Protein AF-A0A4Q5LXC4-F1 (afdb_monomer_lite)

Radius of gyration: 13.6 Å; chains: 1; bounding box: 30×25×51 Å

Sequence (105 aa):
MKNKTFITEFSSANIDSWIEKLENDTNYWLVLVFQESSKHDVFDCKPKALRKLFYVSGCGRFYVVDKKYNWLVCFDIEGKEQKCTLYKSGNALTDFETNQRVLVG

Organism: NCBI:txid2492393

Foldseek 3Di:
DVDKDWQDKDQLVCVLVQLVLDDQPAWKWKWADAPVDPDIDIDTDGSVVSVVCCVVVVGQKMKIAHPVRLKIKIFHHDVPPSMTIIIIDDDDDDSNNDDDPPPDD

pLDDT: mean 86.21, std 14.35, range [34.81, 96.75]

Secondary structure (DSSP, 8-state):
--S-EEEEEEEGGGHHHHHTTS-TTS-EEEEEE-TT-S-EEEEEE-HHHHHHHHHHHT-SEEEEEETTSS-EEEEEEETTTTEEEEEEESSS--TTT--------

Structure (mmCIF, N/CA/C/O backbone):
data_AF-A0A4Q5LXC4-F1
#
_entry.id   AF-A0A4Q5LXC4-F1
#
loop_
_atom_site.group_PDB
_atom_site.id
_atom_site.type_symbol
_atom_site.label_atom_id
_atom_site.label_alt_id
_atom_site.label_comp_id
_atom_site.label_asym_id
_atom_site.label_entity_id
_atom_site.label_seq_id
_atom_site.pdbx_PDB_ins_code
_atom_site.Cartn_x
_atom_site.Cartn_y
_atom_site.Cartn_z
_atom_site.occupancy
_atom_site.B_iso_or_equiv
_atom_site.auth_seq_id
_atom_site.auth_comp_id
_atom_site.auth_asym_id
_atom_site.auth_atom_id
_atom_site.pdbx_PDB_model_num
ATOM 1 N N . MET A 1 1 ? -5.874 8.643 -10.760 1.00 73.88 1 MET A N 1
ATOM 2 C CA . MET A 1 1 ? -6.642 9.200 -9.622 1.00 73.88 1 MET A CA 1
ATOM 3 C C . MET A 1 1 ? -6.829 10.695 -9.859 1.00 73.88 1 MET A C 1
ATOM 5 O O . MET A 1 1 ? -5.818 11.367 -10.003 1.00 73.88 1 MET A O 1
ATOM 9 N N . LYS A 1 2 ? -8.066 11.196 -10.014 1.00 72.12 2 LYS A N 1
ATOM 10 C CA . LYS A 1 2 ? -8.317 12.601 -10.418 1.00 72.12 2 LYS A CA 1
ATOM 11 C C . LYS A 1 2 ? -8.195 13.605 -9.260 1.00 72.12 2 LYS A C 1
ATOM 13 O O . LYS A 1 2 ? -7.667 14.682 -9.477 1.00 72.12 2 LYS A O 1
ATOM 18 N N . ASN A 1 3 ? -8.592 13.215 -8.046 1.00 82.75 3 ASN A N 1
ATOM 19 C CA . ASN A 1 3 ? -8.471 14.026 -6.830 1.00 82.75 3 ASN A CA 1
ATOM 20 C C . ASN A 1 3 ? -7.620 13.258 -5.818 1.00 82.75 3 ASN A C 1
ATOM 22 O O . ASN A 1 3 ? -8.110 12.327 -5.167 1.00 82.75 3 ASN A O 1
ATOM 26 N N . LYS A 1 4 ? -6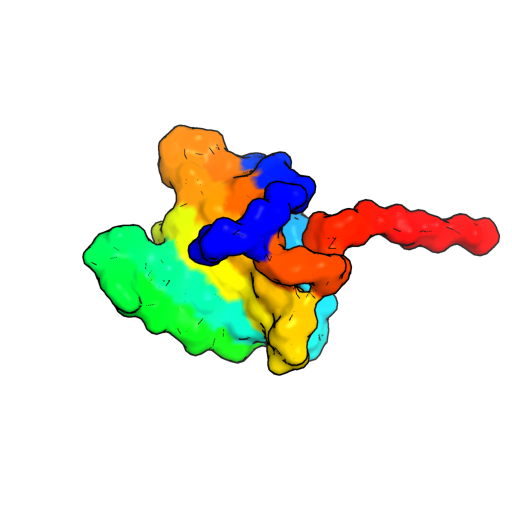.327 13.588 -5.779 1.00 91.94 4 LYS A N 1
ATOM 27 C CA . LYS A 1 4 ? -5.350 12.948 -4.902 1.00 91.94 4 LYS A CA 1
ATOM 28 C C . LYS A 1 4 ? -4.822 13.934 -3.870 1.00 91.94 4 LYS A C 1
ATOM 30 O O . LYS A 1 4 ? -4.438 15.041 -4.233 1.00 91.94 4 LYS A O 1
ATOM 35 N N . THR A 1 5 ? -4.771 13.507 -2.617 1.00 95.06 5 THR A N 1
ATOM 36 C CA . THR A 1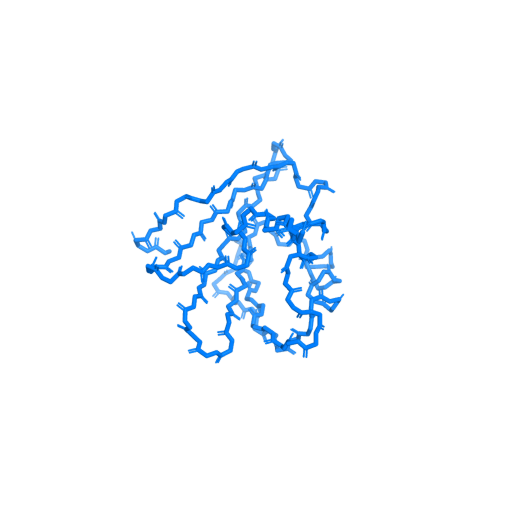 5 ? -4.182 14.266 -1.512 1.00 95.06 5 THR A CA 1
ATOM 37 C C . THR A 1 5 ? -2.843 13.635 -1.173 1.00 95.06 5 THR A C 1
ATOM 39 O O . THR A 1 5 ? -2.771 12.426 -0.963 1.00 95.06 5 THR A O 1
ATOM 42 N N . PHE A 1 6 ? -1.779 14.434 -1.167 1.00 94.75 6 PHE A N 1
ATOM 43 C CA . PHE A 1 6 ? -0.458 13.993 -0.726 1.00 94.75 6 PHE A CA 1
ATOM 44 C C . PHE A 1 6 ? -0.499 13.630 0.760 1.00 94.75 6 PHE A C 1
ATOM 46 O O . PHE A 1 6 ? -1.028 14.398 1.561 1.00 94.75 6 PHE A O 1
ATOM 53 N N . ILE A 1 7 ? 0.053 12.468 1.108 1.00 95.25 7 ILE A N 1
ATOM 54 C CA . ILE A 1 7 ? 0.254 12.059 2.501 1.00 95.25 7 ILE A CA 1
ATOM 55 C C . ILE A 1 7 ? 1.704 12.329 2.894 1.00 95.25 7 ILE A C 1
ATOM 57 O O . ILE A 1 7 ? 1.968 13.045 3.856 1.00 95.25 7 ILE A O 1
ATOM 61 N N . THR A 1 8 ? 2.650 11.727 2.171 1.00 95.38 8 THR A N 1
ATOM 62 C CA . THR A 1 8 ? 4.073 11.779 2.513 1.00 95.38 8 THR A CA 1
ATOM 63 C C . THR A 1 8 ? 4.956 11.311 1.353 1.00 95.38 8 THR A C 1
ATOM 65 O O . THR A 1 8 ? 4.462 10.781 0.354 1.00 95.38 8 THR A O 1
ATOM 68 N N . GLU A 1 9 ? 6.265 11.446 1.530 1.00 95.12 9 GLU A N 1
ATOM 69 C CA . GLU A 1 9 ? 7.301 10.866 0.683 1.00 95.12 9 GLU A CA 1
ATOM 70 C C . GLU A 1 9 ? 8.363 10.206 1.569 1.00 95.12 9 GLU A C 1
ATOM 72 O O . GLU A 1 9 ? 8.719 10.729 2.627 1.00 95.12 9 GLU A O 1
ATOM 77 N N . PHE A 1 10 ? 8.865 9.048 1.149 1.00 93.62 10 PHE A N 1
ATOM 78 C CA . PHE A 1 10 ? 9.918 8.325 1.855 1.00 93.62 10 PHE A CA 1
ATOM 79 C C . PHE A 1 10 ? 10.776 7.500 0.891 1.00 93.62 10 PHE A C 1
ATOM 81 O O . PHE A 1 10 ? 10.407 7.262 -0.256 1.00 93.62 10 PHE A O 1
ATOM 88 N N . SER A 1 11 ? 11.933 7.031 1.361 1.00 93.00 11 SER A N 1
ATOM 89 C CA . SER A 1 11 ? 12.764 6.098 0.592 1.00 93.00 11 SER A CA 1
ATOM 90 C C . SER A 1 11 ? 12.042 4.767 0.399 1.00 93.00 11 SER A C 1
ATOM 92 O O . SER A 1 11 ? 11.636 4.150 1.377 1.00 93.00 11 SER A O 1
ATOM 94 N N . SER A 1 12 ? 11.948 4.276 -0.833 1.00 89.81 12 SER A N 1
ATOM 95 C CA . SER A 1 12 ? 11.386 2.958 -1.169 1.00 89.81 12 SER A CA 1
ATOM 96 C C . SER A 1 12 ? 12.003 1.797 -0.370 1.00 89.81 12 SER A C 1
ATOM 98 O O . SER A 1 12 ? 11.325 0.798 -0.147 1.00 89.81 12 SER A O 1
ATOM 100 N N . ALA A 1 13 ? 13.223 1.953 0.162 1.00 89.56 13 ALA A N 1
ATOM 1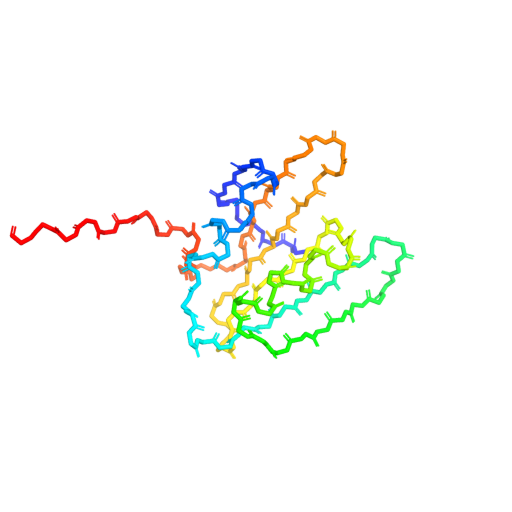01 C CA . ALA A 1 13 ? 13.830 1.001 1.097 1.00 89.56 13 ALA A CA 1
ATOM 102 C C . ALA A 1 13 ? 13.044 0.836 2.417 1.00 89.56 13 ALA A C 1
ATOM 104 O O . ALA A 1 13 ? 13.152 -0.191 3.076 1.00 89.56 13 ALA A O 1
ATOM 105 N N . ASN A 1 14 ? 12.230 1.825 2.795 1.00 91.81 14 ASN A N 1
ATOM 106 C CA . ASN A 1 14 ? 11.425 1.833 4.019 1.00 91.81 14 ASN A CA 1
ATOM 107 C C . ASN A 1 14 ? 9.986 1.344 3.796 1.00 91.81 14 ASN A C 1
ATOM 109 O O . ASN A 1 14 ? 9.150 1.492 4.689 1.00 91.81 14 ASN A O 1
ATOM 113 N N . ILE A 1 15 ? 9.657 0.802 2.619 1.00 90.69 15 ILE A N 1
ATOM 114 C CA . ILE A 1 15 ? 8.275 0.430 2.286 1.00 90.69 15 ILE A CA 1
ATOM 115 C C . ILE A 1 15 ? 7.678 -0.585 3.264 1.00 90.69 15 ILE A C 1
ATOM 117 O O . ILE A 1 15 ? 6.494 -0.502 3.586 1.00 90.69 15 ILE A O 1
ATOM 121 N N . ASP A 1 16 ? 8.505 -1.475 3.810 1.00 91.38 16 ASP A N 1
ATOM 122 C CA . ASP A 1 16 ? 8.078 -2.463 4.798 1.00 91.38 16 ASP A CA 1
ATOM 123 C C . ASP A 1 16 ? 7.538 -1.799 6.067 1.00 91.38 16 ASP A C 1
ATOM 125 O O . ASP A 1 16 ? 6.442 -2.141 6.508 1.00 91.38 16 ASP A O 1
ATOM 129 N N . SER A 1 17 ? 8.229 -0.781 6.587 1.00 92.69 17 SER A N 1
ATOM 130 C CA . SER A 1 17 ? 7.780 -0.015 7.757 1.00 92.69 17 SER A CA 1
ATOM 131 C C . SER A 1 17 ? 6.484 0.755 7.500 1.00 92.69 17 SER A C 1
ATOM 133 O O . SER A 1 17 ? 5.742 1.059 8.432 1.00 92.69 17 SER A O 1
ATOM 135 N N . TRP A 1 18 ? 6.194 1.088 6.240 1.00 93.44 18 TRP A N 1
ATOM 136 C CA . TRP A 1 18 ? 4.924 1.705 5.868 1.00 93.44 18 TRP A CA 1
ATOM 137 C C . TRP A 1 18 ? 3.799 0.682 5.775 1.00 93.44 18 TRP A C 1
ATOM 139 O O . TRP A 1 18 ? 2.717 0.946 6.290 1.00 93.44 18 TRP A O 1
ATOM 149 N N . ILE A 1 19 ? 4.050 -0.489 5.188 1.00 93.44 19 ILE A N 1
ATOM 150 C CA . ILE A 1 19 ? 3.076 -1.591 5.143 1.00 93.44 19 ILE A CA 1
ATOM 151 C C . ILE A 1 19 ? 2.737 -2.082 6.560 1.00 93.44 19 ILE A C 1
ATOM 153 O O . ILE A 1 19 ? 1.594 -2.445 6.815 1.00 93.44 19 ILE A O 1
ATOM 157 N N . GLU A 1 20 ? 3.687 -2.040 7.498 1.00 92.75 20 GLU A N 1
ATOM 158 C CA . GLU A 1 20 ? 3.485 -2.401 8.912 1.00 92.75 20 GLU A CA 1
ATOM 159 C C . GLU A 1 20 ? 2.525 -1.479 9.679 1.00 92.75 20 GLU A C 1
ATOM 161 O O . GLU A 1 20 ? 2.094 -1.832 10.774 1.00 92.75 20 GLU A O 1
ATOM 166 N N . LYS A 1 21 ? 2.148 -0.325 9.113 1.00 93.25 21 LYS A N 1
ATOM 167 C CA . LYS A 1 21 ? 1.097 0.529 9.687 1.00 93.25 21 LYS A CA 1
ATOM 168 C C . LYS A 1 21 ? -0.305 -0.060 9.520 1.00 93.25 21 LYS A C 1
ATOM 170 O O . LYS A 1 21 ? -1.211 0.343 10.240 1.00 93.25 21 LYS A O 1
ATOM 175 N N . LEU A 1 22 ? -0.481 -0.983 8.573 1.00 94.06 22 LEU A N 1
ATOM 176 C CA . LEU A 1 22 ? -1.745 -1.676 8.343 1.00 94.06 22 LEU A CA 1
ATOM 177 C C . LEU A 1 22 ? -2.048 -2.660 9.478 1.00 94.06 22 LEU A C 1
ATOM 179 O O . LEU A 1 22 ? -1.151 -3.276 10.056 1.00 94.06 22 LEU A O 1
ATOM 183 N N . GLU A 1 23 ? -3.330 -2.884 9.747 1.00 93.06 23 GLU A N 1
ATOM 184 C CA . GLU A 1 23 ? -3.771 -3.885 10.712 1.00 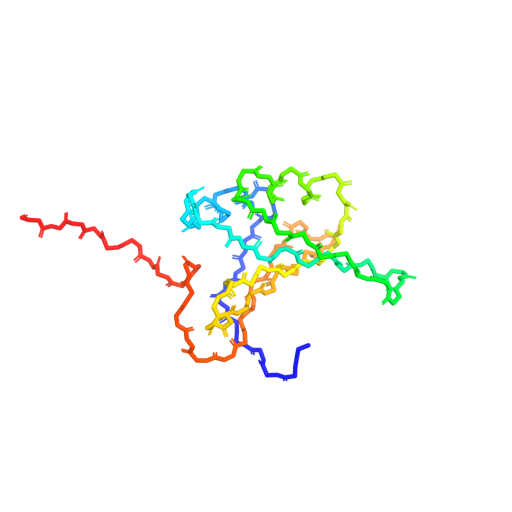93.06 23 GLU A CA 1
ATOM 185 C C . GLU A 1 23 ? -3.440 -5.303 10.208 1.00 93.06 23 GLU A C 1
ATOM 187 O O . GLU A 1 23 ? -3.923 -5.752 9.168 1.00 93.06 23 GLU A O 1
ATOM 192 N N . ASN A 1 24 ? -2.609 -6.031 10.960 1.00 90.81 24 ASN A N 1
ATOM 193 C CA . ASN A 1 24 ? -2.021 -7.306 10.526 1.00 90.81 24 ASN A CA 1
ATOM 194 C C . ASN A 1 24 ? -3.036 -8.405 10.172 1.00 90.81 24 ASN A C 1
ATOM 196 O O . ASN A 1 24 ? -2.744 -9.254 9.324 1.00 90.81 24 ASN A O 1
ATOM 200 N N . ASP A 1 25 ? -4.200 -8.409 10.822 1.00 91.69 25 ASP A N 1
ATOM 201 C CA . ASP A 1 25 ? -5.236 -9.426 10.628 1.00 91.69 25 ASP A CA 1
ATOM 202 C C . ASP A 1 25 ? -6.368 -9.006 9.693 1.00 91.69 25 ASP A C 1
ATOM 204 O O . ASP A 1 25 ? -7.221 -9.834 9.360 1.00 91.69 25 ASP A O 1
ATOM 208 N N . THR A 1 26 ? -6.314 -7.776 9.189 1.00 93.31 26 THR A N 1
ATOM 209 C CA . THR A 1 26 ? -7.257 -7.261 8.204 1.00 93.31 26 THR A CA 1
ATOM 210 C C . THR A 1 26 ? -6.768 -7.573 6.794 1.00 93.31 26 THR A C 1
ATOM 212 O O . THR A 1 26 ? -5.588 -7.454 6.459 1.00 93.31 26 THR A O 1
ATOM 215 N N . ASN A 1 27 ? -7.695 -8.011 5.945 1.00 95.50 27 ASN A N 1
ATOM 216 C CA . ASN A 1 27 ? -7.431 -8.133 4.522 1.00 95.50 27 ASN A CA 1
ATOM 217 C C . ASN A 1 27 ? -7.601 -6.775 3.846 1.00 95.50 27 ASN A C 1
ATOM 219 O O . ASN A 1 27 ? -8.548 -6.041 4.130 1.00 95.50 27 ASN A O 1
ATOM 223 N N . TYR A 1 28 ? -6.733 -6.504 2.883 1.00 96.69 28 TYR A N 1
ATOM 224 C CA . TYR A 1 28 ? -6.781 -5.330 2.028 1.00 96.69 28 TYR A CA 1
ATOM 225 C C . TYR A 1 28 ? -6.823 -5.764 0.571 1.00 96.69 28 TYR A C 1
ATOM 227 O O . TYR A 1 28 ? -6.428 -6.879 0.213 1.00 96.69 28 TYR A O 1
ATOM 235 N N . TRP A 1 29 ? -7.288 -4.865 -0.286 1.00 96.75 29 TRP A N 1
ATOM 236 C CA . TRP A 1 29 ? -7.112 -5.015 -1.719 1.00 96.75 29 TRP A CA 1
ATOM 237 C C . TRP A 1 29 ? -5.804 -4.379 -2.147 1.00 96.75 29 TRP A C 1
ATOM 239 O O . TRP A 1 29 ? -5.607 -3.175 -1.986 1.00 96.75 29 TRP A O 1
ATOM 249 N N . LEU A 1 30 ? -4.928 -5.202 -2.708 1.00 96.06 30 LEU A N 1
ATOM 250 C CA . LEU A 1 30 ? -3.736 -4.758 -3.406 1.00 96.06 30 LEU A CA 1
ATOM 251 C C . LEU A 1 30 ? -4.046 -4.702 -4.897 1.00 96.06 30 LEU A C 1
ATOM 253 O O . LEU A 1 30 ? -4.374 -5.728 -5.491 1.00 96.06 30 LEU A O 1
ATOM 257 N N . VAL A 1 31 ? -3.914 -3.523 -5.497 1.00 94.81 31 VAL A N 1
ATOM 258 C CA . VAL A 1 31 ? -4.031 -3.342 -6.947 1.00 94.81 31 VAL A CA 1
ATOM 259 C C . VAL A 1 31 ? -2.653 -3.037 -7.508 1.00 94.81 31 VAL A C 1
ATOM 261 O O . VAL A 1 31 ? -2.104 -1.965 -7.252 1.00 94.81 31 VAL A O 1
ATOM 264 N N . LEU A 1 32 ? -2.098 -3.969 -8.274 1.00 93.19 32 LEU A N 1
ATOM 265 C CA . LEU A 1 32 ? -0.822 -3.789 -8.961 1.00 93.19 32 LEU A CA 1
ATOM 266 C C . LEU A 1 32 ? -1.066 -3.179 -10.339 1.00 93.19 32 LEU A C 1
ATOM 268 O O . LEU A 1 32 ? -1.907 -3.675 -11.092 1.00 93.19 32 LEU A O 1
ATOM 272 N N . VAL A 1 33 ? -0.340 -2.108 -10.671 1.00 88.50 33 VAL A N 1
ATOM 273 C CA . VAL A 1 33 ? -0.451 -1.440 -11.974 1.00 88.50 33 VAL A CA 1
ATOM 274 C C . VAL A 1 33 ? 0.886 -1.492 -12.698 1.00 88.50 33 VAL A C 1
ATOM 276 O O . VAL A 1 33 ? 1.888 -0.938 -12.246 1.00 88.50 33 VAL A O 1
ATOM 279 N N . PHE A 1 34 ? 0.890 -2.146 -13.855 1.00 84.69 34 PHE A N 1
ATOM 280 C CA . PHE A 1 34 ? 2.078 -2.325 -14.680 1.00 84.69 34 PHE A CA 1
ATOM 281 C C . PHE A 1 34 ? 2.154 -1.202 -15.714 1.00 84.69 34 PHE A C 1
ATOM 283 O O . PHE A 1 34 ? 1.240 -1.044 -16.513 1.00 84.69 34 PHE A O 1
ATOM 290 N N . GLN A 1 35 ? 3.234 -0.414 -15.709 1.00 73.19 35 GLN A N 1
ATOM 291 C CA . GLN A 1 35 ? 3.346 0.797 -16.541 1.00 73.19 35 GLN A CA 1
ATOM 292 C C . GLN A 1 35 ? 3.206 0.527 -18.049 1.00 73.19 35 GLN A C 1
ATOM 294 O O . GLN A 1 35 ? 2.715 1.384 -18.778 1.00 73.19 35 GLN A O 1
ATOM 299 N N . GLU A 1 36 ? 3.592 -0.664 -18.508 1.00 74.00 36 GLU A N 1
ATOM 300 C CA . GLU A 1 36 ? 3.568 -1.042 -19.926 1.00 74.00 36 GLU A CA 1
ATOM 301 C C . GLU A 1 36 ? 2.255 -1.704 -20.372 1.00 74.00 36 GLU A C 1
ATOM 303 O O . GLU A 1 36 ? 2.107 -2.065 -21.539 1.00 74.00 36 GLU A O 1
ATOM 308 N N . SER A 1 37 ? 1.275 -1.871 -19.475 1.00 73.38 37 SER A N 1
ATOM 309 C CA . SER A 1 37 ? 0.010 -2.520 -19.823 1.00 73.38 37 SER A CA 1
ATOM 310 C C . SER A 1 37 ? -1.194 -1.820 -19.200 1.00 73.38 37 SER A C 1
ATOM 312 O O . SER A 1 37 ? -1.144 -1.314 -18.086 1.00 73.38 37 SER A O 1
ATOM 314 N N . SER A 1 38 ? -2.337 -1.869 -19.881 1.00 74.62 38 SER A N 1
ATOM 315 C CA . SER A 1 38 ? -3.627 -1.502 -19.281 1.00 74.62 38 SER A CA 1
ATOM 316 C C . SER A 1 38 ? -4.149 -2.553 -18.288 1.00 74.62 38 SER A C 1
ATOM 318 O O . SER A 1 38 ? -5.232 -2.381 -17.722 1.00 74.62 38 SER A O 1
ATOM 320 N N . LYS A 1 39 ? -3.409 -3.651 -18.080 1.00 82.12 39 LYS A N 1
ATOM 321 C CA . LYS A 1 39 ? -3.770 -4.700 -17.131 1.00 82.12 39 LYS A CA 1
ATOM 322 C C . LYS A 1 39 ? -3.394 -4.281 -15.716 1.00 82.12 39 LYS A C 1
ATOM 324 O O . LYS A 1 39 ? -2.363 -3.657 -15.468 1.00 82.12 39 LYS A O 1
ATOM 329 N N . HIS A 1 40 ? -4.263 -4.663 -14.799 1.00 89.06 40 HIS A N 1
ATOM 330 C CA . HIS A 1 40 ? -4.062 -4.546 -13.371 1.00 89.06 40 HIS A CA 1
ATOM 331 C C . HIS A 1 40 ? -4.453 -5.875 -12.743 1.00 89.06 40 HIS A C 1
ATOM 333 O O . HIS A 1 40 ? -5.420 -6.501 -13.183 1.00 89.06 40 HIS A O 1
ATOM 339 N N . ASP A 1 41 ? -3.720 -6.266 -11.710 1.00 92.62 41 ASP A N 1
ATOM 340 C CA . ASP A 1 41 ? -4.046 -7.445 -10.919 1.00 92.62 41 ASP A CA 1
ATOM 341 C C . ASP A 1 41 ? -4.539 -6.995 -9.548 1.00 92.62 41 ASP A C 1
ATOM 343 O O . ASP A 1 41 ? -3.962 -6.094 -8.931 1.00 92.62 41 ASP A O 1
ATOM 347 N N . VAL A 1 42 ? -5.624 -7.613 -9.083 1.00 94.25 42 VAL A N 1
ATOM 348 C CA . VAL A 1 42 ? -6.242 -7.316 -7.789 1.00 94.25 42 VAL A CA 1
ATOM 349 C C . VAL A 1 42 ? -6.115 -8.534 -6.887 1.00 94.25 42 VAL A C 1
ATOM 351 O O . VAL A 1 42 ? -6.579 -9.619 -7.235 1.00 94.25 42 VAL A O 1
ATOM 354 N N . PHE A 1 43 ? -5.526 -8.343 -5.710 1.00 95.94 43 PHE A N 1
ATOM 355 C CA . PHE A 1 43 ? -5.345 -9.390 -4.709 1.00 95.94 43 PHE A CA 1
ATOM 356 C C . PHE A 1 43 ? -6.055 -9.017 -3.411 1.00 95.94 43 PHE A C 1
ATOM 358 O O . PHE A 1 43 ? -5.910 -7.901 -2.918 1.00 95.94 43 PHE A O 1
ATOM 365 N N . ASP A 1 44 ? -6.777 -9.971 -2.831 1.00 96.25 44 ASP A N 1
ATOM 366 C CA . ASP A 1 44 ? -7.333 -9.881 -1.480 1.00 96.25 44 ASP A CA 1
ATOM 367 C C . ASP A 1 44 ? -6.352 -10.543 -0.508 1.00 96.25 44 ASP A C 1
ATOM 369 O O . ASP A 1 44 ? -6.156 -11.762 -0.556 1.00 96.25 44 ASP A O 1
ATOM 373 N N . CYS A 1 45 ? -5.646 -9.748 0.300 1.00 95.56 45 CYS A N 1
ATOM 374 C CA . CYS A 1 45 ? -4.552 -10.280 1.104 1.00 95.56 45 CYS A CA 1
ATOM 375 C C . CYS A 1 45 ? -4.243 -9.473 2.372 1.00 95.56 45 CYS A C 1
ATOM 377 O O . CYS A 1 45 ? -4.491 -8.272 2.459 1.00 95.56 45 CYS A O 1
ATOM 379 N N . LYS A 1 46 ? -3.655 -10.157 3.361 1.00 95.94 46 LYS A N 1
ATOM 380 C CA . LYS A 1 46 ? -3.105 -9.542 4.579 1.00 95.94 46 LYS A CA 1
ATOM 381 C C . LYS A 1 46 ? -1.806 -8.769 4.282 1.00 95.94 46 LYS A C 1
ATOM 383 O O . LYS A 1 46 ? -1.092 -9.145 3.341 1.00 95.94 46 LYS A O 1
ATOM 388 N N . PRO A 1 47 ? -1.393 -7.804 5.130 1.00 95.00 47 PRO A N 1
ATOM 389 C CA . PRO A 1 47 ? -0.185 -6.990 4.921 1.00 95.00 47 PRO A CA 1
ATOM 390 C C . PRO A 1 47 ? 1.094 -7.798 4.644 1.00 95.00 47 PRO A C 1
ATOM 392 O O . PRO A 1 47 ? 1.893 -7.457 3.770 1.00 95.00 47 PRO A O 1
ATOM 395 N N . LYS A 1 48 ? 1.271 -8.946 5.314 1.00 93.38 48 LYS A N 1
ATOM 396 C CA . LYS A 1 48 ? 2.425 -9.836 5.084 1.00 93.38 48 LYS A CA 1
ATOM 397 C C . LYS A 1 48 ? 2.503 -10.360 3.646 1.00 93.38 48 LYS A C 1
ATOM 399 O O . LYS A 1 48 ? 3.607 -10.531 3.128 1.00 93.38 48 LYS A O 1
ATOM 404 N N . ALA A 1 49 ? 1.362 -10.670 3.034 1.00 93.12 49 ALA A N 1
ATOM 405 C CA . ALA A 1 49 ? 1.291 -11.146 1.656 1.00 93.12 49 ALA A CA 1
ATOM 406 C C . ALA A 1 49 ? 1.409 -9.981 0.667 1.00 93.12 49 ALA A C 1
ATOM 408 O O . ALA A 1 49 ? 2.141 -10.109 -0.311 1.00 93.12 49 ALA A O 1
ATOM 409 N N . LEU A 1 50 ? 0.798 -8.835 0.981 1.00 93.25 50 LEU A N 1
ATOM 410 C CA . LEU A 1 50 ? 0.928 -7.592 0.219 1.00 93.25 50 LEU A CA 1
ATOM 411 C C . LEU A 1 50 ? 2.397 -7.223 -0.010 1.00 93.25 50 LEU A C 1
ATOM 413 O O . LEU A 1 50 ? 2.81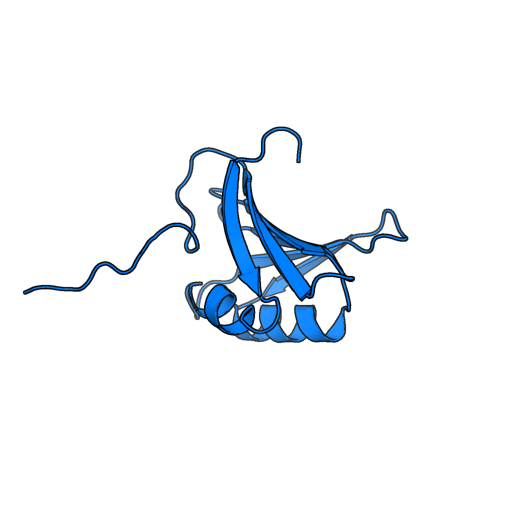8 -7.044 -1.150 1.00 93.25 50 LEU A O 1
ATOM 417 N N . ARG A 1 51 ? 3.198 -7.223 1.062 1.00 89.94 51 ARG A N 1
ATOM 418 C CA . ARG A 1 51 ? 4.649 -6.992 1.006 1.00 89.94 51 ARG A CA 1
ATOM 419 C C . ARG A 1 51 ? 5.358 -7.924 0.020 1.00 89.94 51 ARG A C 1
ATOM 421 O O . ARG A 1 51 ? 6.167 -7.482 -0.786 1.00 89.94 51 ARG A O 1
ATOM 428 N N . LYS A 1 52 ? 5.050 -9.223 0.062 1.00 91.31 52 LYS A N 1
ATOM 429 C CA . LYS A 1 52 ? 5.667 -10.207 -0.841 1.00 91.31 52 LYS A CA 1
ATOM 430 C C . LYS A 1 52 ? 5.266 -9.974 -2.295 1.00 91.31 52 LYS A C 1
ATOM 432 O O . LYS A 1 52 ? 6.124 -10.023 -3.169 1.00 91.31 52 LYS A O 1
ATOM 437 N N . LEU A 1 53 ? 3.980 -9.729 -2.541 1.00 90.25 53 LEU A N 1
ATOM 438 C CA . LEU A 1 53 ? 3.453 -9.467 -3.881 1.00 90.25 53 LEU A CA 1
ATOM 439 C C . LEU A 1 53 ? 4.080 -8.210 -4.479 1.00 90.25 53 LEU A C 1
ATOM 441 O O . LEU A 1 53 ? 4.498 -8.237 -5.632 1.00 90.25 53 LEU A O 1
ATOM 445 N N . PHE A 1 54 ? 4.225 -7.154 -3.677 1.00 85.44 54 PHE A N 1
ATOM 446 C CA . PHE A 1 54 ? 4.925 -5.943 -4.083 1.00 85.44 54 PHE A CA 1
ATOM 447 C C . PHE A 1 54 ? 6.346 -6.252 -4.588 1.00 85.44 54 PHE A C 1
ATOM 449 O O . PHE A 1 54 ? 6.643 -5.969 -5.750 1.00 85.44 54 PHE A O 1
ATOM 456 N N . TYR A 1 55 ? 7.182 -6.911 -3.777 1.00 86.12 55 TYR A N 1
ATOM 457 C CA . TYR A 1 55 ? 8.567 -7.219 -4.158 1.00 86.12 55 TYR A CA 1
ATOM 458 C C . TYR A 1 55 ? 8.681 -8.095 -5.411 1.00 86.12 55 TYR A C 1
ATOM 460 O O . TYR A 1 55 ? 9.583 -7.890 -6.219 1.00 86.12 55 TYR A O 1
ATOM 468 N N . VAL A 1 56 ? 7.776 -9.061 -5.590 1.00 86.69 56 VAL A N 1
ATOM 469 C CA . VAL A 1 56 ? 7.805 -9.970 -6.749 1.00 86.69 56 VAL A CA 1
ATOM 470 C C . VAL A 1 56 ? 7.271 -9.301 -8.016 1.00 86.69 56 VAL A C 1
ATOM 472 O O . VAL A 1 56 ? 7.710 -9.630 -9.114 1.00 86.69 56 VAL A O 1
ATOM 475 N N . SER A 1 57 ? 6.337 -8.360 -7.885 1.00 83.75 57 SER A N 1
ATOM 476 C CA . SER A 1 57 ? 5.698 -7.724 -9.039 1.00 83.75 57 SER A CA 1
ATOM 477 C C . SER A 1 57 ? 6.621 -6.811 -9.843 1.00 83.75 57 SER A C 1
ATOM 479 O O . SER A 1 57 ? 6.371 -6.590 -11.026 1.00 83.75 57 SER A O 1
ATOM 481 N N . GLY A 1 58 ? 7.634 -6.221 -9.195 1.00 80.31 58 GLY A N 1
ATOM 482 C CA . GLY A 1 58 ? 8.456 -5.167 -9.793 1.00 80.31 58 GLY A CA 1
ATOM 483 C C . GLY A 1 58 ? 7.654 -3.935 -10.236 1.00 80.31 58 GLY A C 1
ATOM 484 O O . GLY A 1 58 ? 8.138 -3.156 -11.056 1.00 80.31 58 GLY A O 1
ATOM 485 N N . CYS A 1 59 ? 6.416 -3.755 -9.753 1.00 81.88 59 CYS A N 1
ATOM 486 C CA . CYS A 1 59 ? 5.568 -2.656 -10.197 1.00 81.88 59 CYS A CA 1
ATOM 487 C C . CYS A 1 59 ? 6.083 -1.315 -9.650 1.00 81.88 59 CYS A C 1
ATOM 489 O O . CYS A 1 59 ? 6.386 -1.177 -8.466 1.00 81.88 59 CYS A O 1
ATOM 491 N N . GLY A 1 60 ? 6.138 -0.299 -10.514 1.00 87.38 60 GLY A N 1
ATOM 492 C CA . GLY A 1 60 ? 6.459 1.072 -10.103 1.00 87.38 60 GLY A CA 1
ATOM 493 C C . GLY A 1 60 ? 5.293 1.782 -9.412 1.00 87.38 60 GLY A C 1
ATOM 494 O O . GLY A 1 60 ? 5.454 2.886 -8.913 1.00 87.38 60 GLY A O 1
ATOM 495 N N . ARG A 1 61 ? 4.096 1.186 -9.399 1.00 90.81 61 ARG A N 1
ATOM 496 C CA . ARG A 1 61 ? 2.920 1.764 -8.754 1.00 90.81 61 ARG A CA 1
ATOM 497 C C . ARG A 1 61 ? 1.957 0.680 -8.302 1.00 90.81 61 ARG A C 1
ATOM 499 O O . ARG A 1 61 ? 1.597 -0.202 -9.082 1.00 90.81 61 ARG A O 1
ATOM 506 N N . PHE A 1 62 ? 1.464 0.814 -7.079 1.00 93.44 62 PHE A N 1
ATOM 507 C CA . PHE A 1 62 ? 0.378 -0.017 -6.575 1.00 93.44 62 PHE A CA 1
ATOM 508 C C . PHE A 1 62 ? -0.574 0.777 -5.690 1.00 93.44 62 PHE A C 1
ATOM 510 O O . PHE A 1 62 ? -0.282 1.893 -5.257 1.00 93.44 62 PHE A O 1
ATOM 517 N N . TYR A 1 63 ? -1.734 0.188 -5.429 1.00 94.88 63 TYR A N 1
ATOM 518 C CA . TYR A 1 63 ? -2.739 0.750 -4.544 1.00 94.88 63 TYR A CA 1
ATOM 519 C C . TYR A 1 63 ? -3.061 -0.226 -3.429 1.00 94.88 63 TYR A C 1
ATOM 521 O O . TYR A 1 63 ? -3.171 -1.428 -3.664 1.00 94.88 63 TYR A O 1
ATOM 529 N N . VAL A 1 64 ? -3.261 0.319 -2.238 1.00 96.38 64 VAL A N 1
ATOM 530 C CA . VAL A 1 64 ? -3.840 -0.386 -1.101 1.00 96.38 64 VAL A CA 1
ATOM 531 C C . VAL A 1 64 ? -5.210 0.214 -0.849 1.00 96.38 64 VAL A C 1
ATOM 533 O O . VAL A 1 64 ? -5.353 1.436 -0.764 1.00 96.38 64 VAL A O 1
ATOM 536 N N . VAL A 1 65 ? -6.220 -0.641 -0.766 1.00 95.62 65 VAL A N 1
ATOM 537 C CA . VAL A 1 65 ? -7.609 -0.236 -0.552 1.00 95.62 65 VAL A CA 1
ATOM 538 C C . VAL A 1 65 ? -8.163 -1.006 0.634 1.00 95.62 65 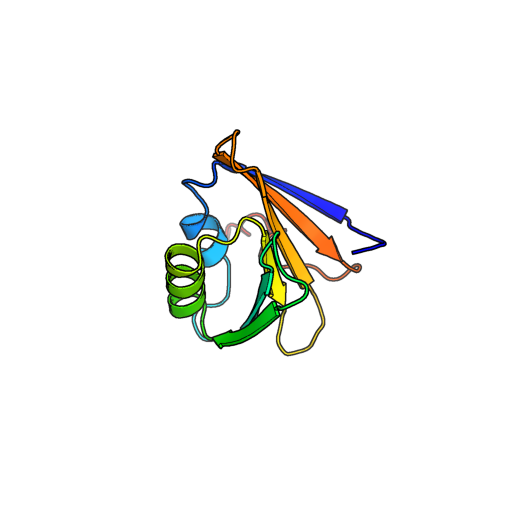VAL A C 1
ATOM 540 O O . VAL A 1 65 ? -8.026 -2.231 0.716 1.00 95.62 65 VAL A O 1
ATOM 543 N N . ASP A 1 66 ? -8.799 -0.284 1.550 1.00 94.00 66 ASP A N 1
ATOM 544 C CA . ASP A 1 66 ? -9.605 -0.892 2.603 1.00 94.00 66 ASP A CA 1
ATOM 545 C C . ASP A 1 66 ? -10.795 -1.647 1.983 1.00 94.00 66 ASP A C 1
ATOM 547 O O . ASP A 1 66 ? -11.455 -1.165 1.061 1.00 94.00 66 ASP A O 1
ATOM 551 N N . LYS A 1 67 ? -11.105 -2.832 2.515 1.00 90.25 67 LYS A N 1
ATOM 552 C CA . LYS A 1 67 ? -12.196 -3.696 2.033 1.00 90.25 67 LYS A CA 1
ATOM 553 C C . LYS A 1 67 ? -13.584 -3.073 2.147 1.00 90.25 67 LYS A C 1
ATOM 555 O O . LYS A 1 67 ? -14.497 -3.503 1.442 1.00 90.25 67 LYS A O 1
ATOM 560 N N . LYS A 1 68 ? -13.758 -2.100 3.037 1.00 90.25 68 LYS A N 1
ATOM 561 C CA . LYS A 1 68 ? -14.997 -1.330 3.192 1.00 90.25 68 LYS A CA 1
ATOM 562 C C . LYS A 1 68 ? -15.040 -0.102 2.271 1.00 90.25 68 LYS A C 1
ATOM 564 O O . LYS A 1 68 ? -16.024 0.629 2.313 1.00 90.25 68 LYS A O 1
ATOM 569 N N . TYR A 1 69 ? -14.025 0.102 1.426 1.00 87.94 69 TYR A N 1
ATOM 570 C CA . TYR A 1 69 ? -13.886 1.222 0.487 1.00 87.94 69 TYR A CA 1
ATOM 571 C C . TYR A 1 69 ? -13.932 2.614 1.129 1.00 87.94 69 TYR A C 1
ATOM 573 O O . TYR A 1 69 ? -14.226 3.603 0.457 1.00 87.94 69 TYR A O 1
ATOM 581 N N . ASN A 1 70 ? -13.621 2.716 2.418 1.00 90.44 70 ASN A N 1
ATOM 582 C CA . ASN A 1 70 ? -13.515 3.993 3.111 1.00 90.44 70 ASN A CA 1
ATOM 583 C C . ASN A 1 70 ? -12.318 4.789 2.599 1.00 90.44 70 ASN A C 1
ATOM 585 O O . ASN A 1 70 ? -12.392 6.013 2.507 1.00 90.44 70 ASN A O 1
ATOM 589 N N . TRP A 1 71 ? -11.221 4.110 2.259 1.00 93.50 71 TRP A N 1
ATOM 590 C CA . TRP A 1 71 ? -10.024 4.763 1.754 1.00 93.50 71 TRP A CA 1
ATOM 591 C C . TRP A 1 71 ? -9.270 3.935 0.716 1.00 93.50 71 TRP A C 1
ATOM 593 O O . TRP A 1 71 ? -9.347 2.707 0.661 1.00 93.50 71 TRP A O 1
ATOM 603 N N . LEU A 1 72 ? -8.501 4.657 -0.097 1.00 94.62 72 LEU A N 1
ATOM 604 C CA . LEU A 1 72 ? -7.574 4.132 -1.090 1.00 94.62 72 LEU A CA 1
ATOM 605 C C . LEU A 1 72 ? -6.294 4.962 -1.042 1.00 94.62 72 LEU A C 1
ATOM 607 O O . LEU A 1 72 ? -6.359 6.195 -1.104 1.00 94.62 72 LEU A O 1
ATOM 611 N N . VAL A 1 73 ? -5.148 4.287 -0.982 1.00 96.25 73 VAL A N 1
ATOM 612 C CA . VAL A 1 73 ? -3.820 4.907 -1.007 1.00 96.25 73 VAL A CA 1
ATOM 613 C C . VAL A 1 73 ? -2.995 4.344 -2.154 1.00 96.25 73 VAL A C 1
ATOM 615 O O . VAL A 1 73 ? -2.885 3.138 -2.334 1.00 96.25 73 VAL A O 1
ATOM 618 N N . CYS A 1 74 ? -2.428 5.245 -2.944 1.00 95.50 74 CYS A N 1
ATOM 619 C CA . CYS A 1 74 ? -1.483 4.982 -4.014 1.00 95.50 74 CYS A CA 1
ATOM 620 C C . CYS A 1 74 ? -0.064 5.070 -3.462 1.00 95.50 74 CYS A C 1
ATOM 622 O O . CYS A 1 74 ? 0.297 6.098 -2.890 1.00 95.50 74 CYS A O 1
ATOM 624 N N . PHE A 1 75 ? 0.727 4.038 -3.716 1.00 94.31 75 PHE A N 1
ATOM 625 C CA . PHE A 1 75 ? 2.172 4.021 -3.550 1.00 94.31 75 PHE A CA 1
ATOM 626 C C . PHE A 1 75 ? 2.779 4.203 -4.939 1.00 94.31 75 PHE A C 1
ATOM 628 O O . PHE A 1 75 ? 2.687 3.306 -5.780 1.00 94.31 75 PHE A O 1
ATOM 635 N N . ASP A 1 76 ? 3.317 5.390 -5.208 1.00 92.69 76 ASP A N 1
ATOM 636 C CA . ASP A 1 76 ? 3.966 5.719 -6.480 1.00 92.69 76 ASP A CA 1
ATOM 637 C C . ASP A 1 76 ? 5.481 5.664 -6.281 1.00 92.69 76 ASP A C 1
ATOM 639 O O . ASP A 1 76 ? 6.017 6.423 -5.477 1.00 92.69 76 ASP A O 1
ATOM 643 N N . ILE A 1 77 ? 6.156 4.723 -6.939 1.00 89.94 77 ILE A N 1
ATOM 644 C CA . ILE A 1 77 ? 7.591 4.482 -6.789 1.00 89.94 77 ILE A CA 1
ATOM 645 C C . ILE A 1 77 ? 8.298 4.961 -8.046 1.00 89.94 77 ILE A C 1
ATOM 647 O O . ILE A 1 77 ? 8.206 4.364 -9.123 1.00 89.94 77 ILE A O 1
ATOM 651 N N . GLU A 1 78 ? 9.050 6.042 -7.898 1.00 82.25 78 GLU A N 1
ATOM 652 C CA . GLU A 1 78 ? 9.814 6.612 -8.994 1.00 82.25 78 GLU A CA 1
ATOM 653 C C . GLU A 1 78 ? 11.112 5.819 -9.171 1.00 82.25 78 GLU A C 1
ATOM 655 O O . GLU A 1 78 ? 12.071 5.954 -8.407 1.00 82.25 78 GLU A O 1
ATOM 660 N N . GLY A 1 79 ? 11.138 4.963 -10.198 1.00 68.12 79 GLY A N 1
ATOM 661 C CA . GLY A 1 79 ? 12.183 3.954 -10.408 1.00 68.12 79 GLY A CA 1
ATOM 662 C C . GLY A 1 79 ? 13.619 4.478 -10.545 1.00 68.12 79 GLY A C 1
ATOM 663 O O . GLY A 1 79 ? 14.552 3.689 -10.439 1.00 68.12 79 GLY A O 1
ATOM 664 N N . LYS A 1 80 ? 13.828 5.786 -10.751 1.00 61.53 80 LYS A N 1
ATOM 665 C CA . LYS A 1 80 ? 15.171 6.395 -10.787 1.00 61.53 80 LYS A CA 1
ATOM 666 C C . LYS A 1 80 ? 15.610 7.008 -9.459 1.00 61.53 80 LYS A C 1
ATOM 668 O O . LYS A 1 80 ? 16.809 7.093 -9.221 1.00 61.53 80 LYS A O 1
ATOM 673 N N . GLU A 1 81 ? 14.678 7.417 -8.604 1.00 63.38 81 GLU A N 1
ATOM 674 C CA . GLU A 1 81 ? 14.999 8.190 -7.397 1.00 63.38 81 GLU A CA 1
ATOM 675 C C . GLU A 1 81 ? 14.940 7.363 -6.109 1.00 63.38 81 GLU A C 1
ATOM 677 O O . GLU A 1 81 ? 15.237 7.883 -5.038 1.00 63.38 81 GLU A O 1
ATOM 682 N N . GLN A 1 82 ? 14.571 6.076 -6.190 1.00 83.31 82 GLN A N 1
ATOM 683 C CA . GLN A 1 82 ? 14.312 5.220 -5.023 1.00 83.31 82 GLN A CA 1
ATOM 684 C C . GLN A 1 82 ? 13.341 5.861 -4.019 1.00 83.31 82 GLN A C 1
ATOM 686 O O . GLN A 1 82 ? 13.383 5.557 -2.826 1.00 83.31 82 GLN A O 1
ATOM 691 N N . LYS A 1 83 ? 12.448 6.734 -4.485 1.00 92.25 83 LYS A N 1
ATOM 692 C CA . LYS A 1 83 ? 11.446 7.411 -3.665 1.00 92.25 83 LYS A CA 1
ATOM 693 C C . LYS A 1 83 ? 10.090 6.765 -3.859 1.00 92.25 83 LYS A C 1
ATOM 695 O O . LYS A 1 83 ? 9.745 6.337 -4.959 1.00 92.25 83 LYS A O 1
ATOM 700 N N . CYS A 1 84 ? 9.336 6.707 -2.774 1.00 93.50 84 CYS A N 1
ATOM 701 C CA . CYS A 1 84 ? 7.936 6.347 -2.771 1.00 93.50 84 CYS A CA 1
ATOM 702 C C . CYS A 1 84 ? 7.125 7.536 -2.263 1.00 93.50 84 CYS A C 1
ATOM 704 O O . CYS A 1 84 ? 7.344 8.019 -1.149 1.00 93.50 84 CYS A O 1
ATOM 706 N N . THR A 1 85 ? 6.173 7.982 -3.073 1.00 95.00 85 THR A N 1
ATOM 707 C CA . THR A 1 85 ? 5.248 9.052 -2.718 1.00 95.00 85 THR A CA 1
ATOM 708 C C . THR A 1 85 ? 3.864 8.464 -2.488 1.00 95.00 85 THR A C 1
ATOM 710 O O . THR A 1 85 ? 3.329 7.737 -3.333 1.00 95.00 85 THR A O 1
ATOM 713 N N . LEU A 1 86 ? 3.266 8.784 -1.339 1.00 95.69 86 LEU A N 1
ATOM 714 C CA . LEU A 1 86 ? 1.935 8.313 -0.973 1.00 95.69 86 LEU A CA 1
ATOM 715 C C . LEU A 1 86 ? 0.895 9.378 -1.255 1.00 95.69 86 LEU A C 1
ATOM 717 O O . LEU A 1 86 ? 0.993 10.524 -0.808 1.00 95.69 86 LEU A O 1
ATOM 721 N N . TYR A 1 87 ? -0.161 8.949 -1.933 1.00 95.62 87 TYR A N 1
ATOM 722 C CA . TYR A 1 87 ? -1.338 9.766 -2.162 1.00 95.62 87 TYR A CA 1
ATOM 723 C C . TYR A 1 87 ? -2.592 9.014 -1.760 1.00 95.62 87 TYR A C 1
ATOM 725 O O . TYR A 1 87 ? -2.761 7.867 -2.164 1.00 95.62 87 TYR A O 1
ATOM 733 N N . LYS A 1 88 ? -3.529 9.670 -1.081 1.00 95.19 88 LYS A N 1
ATOM 734 C CA . LYS A 1 88 ? -4.873 9.120 -0.872 1.00 95.19 88 LYS A CA 1
ATOM 735 C C . LYS A 1 88 ? -5.903 9.719 -1.810 1.00 95.19 88 LYS A C 1
ATOM 737 O O . LYS A 1 88 ? -5.716 10.820 -2.333 1.00 95.19 88 LYS A O 1
ATOM 742 N N . SER A 1 89 ? -7.016 9.014 -1.977 1.00 92.31 89 SER A N 1
ATOM 743 C CA . SER A 1 89 ? -8.257 9.600 -2.484 1.00 92.31 89 SER A CA 1
ATOM 744 C C . SER A 1 89 ? -9.305 9.692 -1.384 1.00 92.31 89 SER A C 1
ATOM 746 O O . SER A 1 89 ? -9.370 8.833 -0.508 1.00 92.31 89 SER A O 1
ATOM 748 N N . GLY A 1 90 ? -10.153 10.715 -1.470 1.00 87.75 90 GLY A N 1
ATOM 749 C CA . GLY A 1 90 ? -11.208 10.962 -0.495 1.00 87.75 90 GLY A CA 1
ATOM 750 C C . GLY A 1 90 ? -10.709 11.612 0.798 1.00 87.75 90 GLY A C 1
ATOM 751 O O . GLY A 1 90 ? -9.544 11.987 0.935 1.00 87.75 90 GLY A O 1
ATOM 752 N N . ASN A 1 91 ? -11.640 11.763 1.741 1.00 87.00 91 ASN A N 1
ATOM 753 C CA . ASN A 1 91 ? -11.429 12.510 2.984 1.00 87.00 91 ASN A CA 1
ATOM 754 C C . ASN A 1 91 ? -11.242 11.610 4.212 1.00 87.00 91 ASN A C 1
ATOM 756 O O . ASN A 1 91 ? -10.902 12.116 5.278 1.00 87.00 91 ASN A O 1
ATOM 760 N N . ALA A 1 92 ? -11.460 10.298 4.081 1.00 90.25 92 ALA A N 1
ATOM 761 C CA . ALA A 1 92 ? -11.272 9.367 5.185 1.00 90.25 92 ALA A CA 1
ATOM 762 C C . ALA A 1 92 ? -9.810 9.359 5.649 1.00 90.25 92 ALA A C 1
ATOM 764 O O . ALA A 1 92 ? -8.886 9.570 4.855 1.00 90.25 92 ALA A O 1
ATOM 765 N N . LEU A 1 93 ? -9.621 9.133 6.948 1.00 90.50 93 LEU A N 1
ATOM 766 C CA . LEU A 1 93 ? -8.304 8.867 7.507 1.00 90.50 93 LEU A CA 1
ATOM 767 C C . LEU A 1 93 ? -7.840 7.483 7.070 1.00 90.50 93 LEU A C 1
ATOM 769 O O . LEU A 1 93 ? -8.637 6.547 6.970 1.00 90.50 93 LEU A O 1
ATOM 773 N N . THR A 1 94 ? -6.543 7.383 6.825 1.00 92.12 94 THR A N 1
ATOM 774 C CA . THR A 1 94 ? -5.878 6.137 6.459 1.00 92.12 94 THR A CA 1
ATOM 775 C C . THR A 1 94 ? -4.865 5.755 7.527 1.00 92.12 94 THR A C 1
ATOM 777 O O . THR A 1 94 ? -4.337 6.625 8.226 1.00 92.12 94 THR A O 1
ATOM 780 N N . ASP A 1 95 ? -4.529 4.468 7.592 1.00 90.38 95 ASP A N 1
ATOM 781 C CA . ASP A 1 95 ? -3.501 3.933 8.499 1.00 90.38 95 ASP A CA 1
ATOM 782 C C . ASP A 1 95 ? -2.129 4.620 8.298 1.00 90.38 95 ASP A C 1
ATOM 784 O O . ASP A 1 95 ? -1.267 4.633 9.176 1.00 90.38 95 ASP A O 1
ATOM 788 N N . PHE A 1 96 ? -1.932 5.261 7.142 1.00 92.88 96 PHE A N 1
ATOM 789 C CA . PHE A 1 96 ? -0.699 5.939 6.757 1.00 92.88 96 PHE A CA 1
ATOM 790 C C . PHE A 1 96 ? -0.617 7.406 7.206 1.00 92.88 96 PHE A C 1
ATOM 792 O O . PHE A 1 96 ? 0.471 7.980 7.176 1.00 92.88 96 PHE A O 1
ATOM 799 N N . GLU A 1 97 ? -1.728 8.015 7.628 1.00 88.00 97 GLU A N 1
ATOM 800 C CA . GLU A 1 97 ? -1.786 9.425 8.056 1.00 88.00 97 GLU A CA 1
ATOM 801 C C . GLU A 1 97 ? -1.714 9.606 9.573 1.00 88.00 97 GLU A C 1
ATOM 803 O O . GLU A 1 97 ? -1.371 10.681 10.067 1.00 88.00 97 GLU A O 1
ATOM 808 N N . THR A 1 98 ? -2.028 8.566 10.336 1.00 65.81 98 THR A N 1
ATOM 809 C CA . THR A 1 98 ? -1.941 8.610 11.793 1.00 65.81 98 THR A CA 1
ATOM 810 C C . THR A 1 98 ? -0.492 8.484 12.255 1.00 65.81 98 THR A C 1
ATOM 812 O O . THR A 1 98 ? 0.090 7.401 12.280 1.00 65.81 98 THR A O 1
ATOM 815 N N . ASN A 1 99 ? 0.090 9.609 12.674 1.00 43.78 99 ASN A N 1
ATOM 816 C CA . ASN A 1 99 ? 1.217 9.602 13.600 1.00 43.78 99 ASN A CA 1
ATOM 817 C C . ASN A 1 99 ? 0.788 8.921 14.909 1.00 43.78 99 ASN A C 1
ATOM 819 O O . ASN A 1 99 ? -0.318 9.148 15.402 1.00 43.78 99 ASN A O 1
ATOM 823 N N . GLN A 1 100 ? 1.678 8.080 15.438 1.00 44.53 100 GLN A N 1
ATOM 824 C CA . GLN A 1 100 ? 1.582 7.366 16.710 1.00 44.53 100 GLN A CA 1
ATOM 825 C C . GLN A 1 100 ? 0.797 8.159 17.769 1.00 44.53 100 GLN A C 1
ATOM 827 O O . GLN A 1 100 ? 1.277 9.171 18.281 1.00 44.53 100 GLN A O 1
ATOM 832 N N . ARG A 1 101 ? -0.386 7.672 18.166 1.00 34.81 101 ARG A N 1
ATOM 833 C CA . ARG A 1 101 ? -0.895 7.994 19.502 1.00 34.81 101 ARG A CA 1
ATOM 834 C C . ARG A 1 101 ? 0.015 7.273 20.485 1.00 34.81 101 ARG A C 1
ATOM 836 O O . ARG A 1 101 ? -0.178 6.092 20.757 1.00 34.81 101 ARG A O 1
ATOM 843 N N . VAL A 1 102 ? 1.024 7.981 20.982 1.00 39.25 102 VAL A N 1
ATOM 844 C CA . VAL A 1 102 ? 1.664 7.609 22.239 1.00 39.25 102 VAL A CA 1
ATOM 845 C C . VAL A 1 102 ? 0.544 7.551 23.273 1.00 39.25 102 VAL A C 1
ATOM 847 O O . VAL A 1 102 ? -0.111 8.553 23.560 1.00 39.25 102 VAL A O 1
ATOM 850 N N . LEU A 1 103 ? 0.285 6.343 23.763 1.00 44.22 103 LEU A N 1
ATOM 851 C CA . LEU A 1 103 ? -0.405 6.121 25.020 1.00 44.22 103 LEU A CA 1
ATOM 852 C C . LEU A 1 103 ? 0.413 6.843 26.092 1.00 44.22 103 LEU A C 1
ATOM 854 O O . LEU A 1 103 ? 1.492 6.383 26.454 1.00 44.22 103 LEU A O 1
ATOM 858 N N . VAL A 1 104 ? -0.074 7.983 26.567 1.00 36.84 104 VAL A N 1
ATOM 859 C CA . VAL A 1 104 ? 0.345 8.517 27.861 1.00 36.84 104 VAL A CA 1
ATOM 860 C C . VAL A 1 104 ? -0.847 8.303 28.779 1.00 36.84 104 VAL A C 1
ATOM 862 O O . VAL A 1 104 ? -1.838 9.031 28.704 1.00 36.84 104 VAL A O 1
ATOM 865 N N . GLY A 1 105 ? -0.784 7.192 29.513 1.00 39.25 105 GLY A N 1
ATOM 866 C CA . GLY A 1 105 ? -1.516 7.021 30.764 1.00 39.25 105 GLY A CA 1
ATOM 867 C C . GLY A 1 105 ? -0.786 7.701 31.912 1.00 39.25 105 GLY A C 1
ATOM 868 O O . GLY A 1 105 ? 0.371 8.134 31.701 1.00 39.25 105 GLY A O 1
#